Protein AF-F8TCT0-F1 (afdb_monomer)

InterPro domains:
  IPR001128 Cytochrome P450 [PF00067] (4-163)
  IPR036396 Cytochrome P450 superfamily [G3DSA:1.10.630.10] (1-167)
  IPR036396 Cytochrome P450 superfamily [SSF48264] (8-164)

Secondary structure (DSSP, 8-state):
-TTTTTSSSSS---HHHHHHHHHHHHHHTSHHHHHHHHHHHHHHHHHHHTTGGGGB-TTS-B-HHHHHHHHHHHHHHHHHT-----HHHHHHHHHHHHHHHHHHTT--HHHHTSHHHHHHHHHHHHHHHHHHHHHHHHHHHHHHH-S-TTS---HHHHHHHHHHTT-

Structure (mmCIF, N/CA/C/O backbone):
data_AF-F8TCT0-F1
#
_entry.id   AF-F8TCT0-F1
#
loop_
_atom_site.group_PDB
_atom_site.id
_atom_site.type_symbol
_atom_site.label_atom_id
_atom_site.label_alt_id
_atom_site.label_comp_id
_atom_site.label_asym_id
_atom_site.label_entity_id
_atom_site.label_seq_id
_atom_site.pdbx_PDB_ins_code
_atom_site.Cartn_x
_atom_site.Cartn_y
_atom_site.Cartn_z
_atom_site.occupancy
_atom_site.B_iso_or_equiv
_atom_site.auth_seq_id
_atom_site.auth_comp_id
_atom_site.auth_asym_id
_atom_site.auth_atom_id
_atom_site.pdbx_PDB_model_num
ATOM 1 N N . CYS A 1 1 ? 11.736 -0.859 -12.830 1.00 63.75 1 CYS A N 1
ATOM 2 C CA . CYS A 1 1 ? 10.331 -0.856 -12.351 1.00 63.75 1 CYS A CA 1
ATOM 3 C C . CYS A 1 1 ? 9.779 0.555 -12.319 1.00 63.75 1 CYS A C 1
ATOM 5 O O . CYS A 1 1 ? 10.503 1.458 -11.913 1.00 63.75 1 CYS A O 1
ATOM 7 N N . ILE A 1 2 ? 8.525 0.745 -12.734 1.00 80.00 2 ILE A N 1
ATOM 8 C CA . ILE A 1 2 ? 7.913 2.078 -12.791 1.00 80.00 2 ILE A CA 1
ATOM 9 C C . ILE A 1 2 ? 7.765 2.629 -11.368 1.00 80.00 2 ILE A C 1
ATOM 11 O O . ILE A 1 2 ? 7.130 2.008 -10.519 1.00 80.00 2 ILE A O 1
ATOM 15 N N . GLY A 1 3 ? 8.404 3.769 -11.104 1.00 82.06 3 GLY A N 1
ATOM 16 C CA . GLY A 1 3 ? 8.305 4.494 -9.834 1.00 82.06 3 GLY A CA 1
ATOM 17 C C . GLY A 1 3 ? 9.120 3.945 -8.654 1.00 82.06 3 GLY A C 1
ATOM 18 O O . GLY A 1 3 ? 9.104 4.578 -7.607 1.00 82.06 3 GLY A O 1
ATOM 19 N N . MET A 1 4 ? 9.840 2.823 -8.797 1.00 89.44 4 MET A N 1
ATOM 20 C CA . MET A 1 4 ? 10.645 2.234 -7.702 1.00 89.44 4 MET A CA 1
ATOM 21 C C . MET A 1 4 ? 12.163 2.422 -7.852 1.00 89.44 4 MET A C 1
ATOM 23 O O . MET A 1 4 ? 12.911 2.082 -6.940 1.00 89.44 4 MET A O 1
ATOM 27 N N . ASN A 1 5 ? 12.637 2.913 -9.002 1.00 89.56 5 ASN A N 1
ATOM 28 C CA . ASN A 1 5 ? 14.063 3.174 -9.189 1.00 89.56 5 ASN A CA 1
ATOM 29 C C . ASN A 1 5 ? 14.507 4.299 -8.250 1.00 89.56 5 ASN A C 1
ATOM 31 O O . ASN A 1 5 ? 13.961 5.397 -8.332 1.00 89.56 5 ASN A O 1
ATOM 35 N N . GLU A 1 6 ? 15.465 3.999 -7.372 1.00 90.75 6 GLU A N 1
ATOM 36 C CA . GLU A 1 6 ? 15.984 4.920 -6.349 1.00 90.75 6 GLU A CA 1
ATOM 37 C C . GLU A 1 6 ? 14.904 5.569 -5.457 1.00 90.75 6 GLU A C 1
ATOM 39 O O . GLU A 1 6 ? 15.119 6.628 -4.874 1.00 90.75 6 GLU A O 1
ATOM 44 N N . ASN A 1 7 ? 13.740 4.924 -5.323 1.00 90.31 7 ASN A N 1
ATOM 45 C CA . ASN A 1 7 ? 12.603 5.428 -4.556 1.00 90.31 7 ASN A CA 1
ATOM 46 C C . ASN A 1 7 ? 11.971 4.310 -3.709 1.00 90.31 7 ASN A C 1
ATOM 48 O O . ASN A 1 7 ? 12.025 3.130 -4.065 1.00 90.31 7 ASN A O 1
ATOM 52 N N . GLY A 1 8 ? 11.369 4.666 -2.573 1.00 91.56 8 GLY A N 1
ATOM 53 C CA . GLY A 1 8 ? 10.870 3.704 -1.589 1.00 91.56 8 GLY A CA 1
ATOM 54 C C . GLY A 1 8 ? 11.984 2.818 -1.013 1.00 91.56 8 GLY A C 1
ATOM 55 O O . GLY A 1 8 ? 13.141 3.232 -0.938 1.00 91.56 8 GLY A O 1
ATOM 56 N N . ILE A 1 9 ? 11.637 1.591 -0.596 1.00 95.00 9 ILE A N 1
ATOM 57 C CA . ILE A 1 9 ? 12.591 0.637 0.012 1.00 95.00 9 ILE A CA 1
ATOM 58 C C . ILE A 1 9 ? 12.653 -0.747 -0.648 1.00 95.00 9 ILE A C 1
ATOM 60 O O . ILE A 1 9 ? 13.633 -1.455 -0.440 1.00 95.00 9 ILE A O 1
ATOM 64 N N . ILE A 1 10 ? 11.634 -1.150 -1.421 1.00 94.00 10 ILE A N 1
ATOM 65 C CA . ILE A 1 10 ? 11.502 -2.536 -1.911 1.00 94.00 10 ILE A CA 1
ATOM 66 C C . ILE A 1 10 ? 12.534 -2.837 -3.012 1.00 94.00 10 ILE A C 1
ATOM 68 O O . ILE A 1 10 ? 13.242 -3.834 -2.930 1.00 94.00 10 ILE A O 1
ATOM 72 N N . PHE A 1 11 ? 12.647 -1.959 -4.017 1.00 92.62 11 PHE A N 1
ATOM 73 C CA . PHE A 1 11 ? 13.613 -2.066 -5.127 1.00 92.62 11 PHE A CA 1
ATOM 74 C C . PHE A 1 11 ? 14.524 -0.838 -5.233 1.00 92.62 11 PHE A C 1
ATOM 76 O O . PHE A 1 11 ? 15.035 -0.519 -6.305 1.00 92.62 11 PHE A O 1
ATOM 83 N N . ASN A 1 12 ? 14.735 -0.141 -4.117 1.00 93.62 12 ASN A N 1
ATOM 84 C CA . ASN A 1 12 ? 15.635 0.999 -4.081 1.00 93.62 12 ASN A CA 1
ATOM 85 C C . ASN A 1 12 ? 17.086 0.514 -3.979 1.00 93.62 12 ASN A C 1
ATOM 87 O O . ASN A 1 12 ? 17.534 0.070 -2.922 1.00 93.62 12 ASN A O 1
ATOM 91 N N . SER A 1 13 ? 17.812 0.600 -5.091 1.00 93.31 13 SER A N 1
ATOM 92 C CA . SER A 1 13 ? 19.217 0.205 -5.190 1.00 93.31 13 SER A CA 1
ATOM 93 C C . SER A 1 13 ? 20.204 1.297 -4.774 1.00 93.31 13 SER A C 1
ATOM 95 O O . SER A 1 13 ? 21.405 1.043 -4.805 1.00 93.31 13 SER A O 1
ATOM 97 N N . ASN A 1 14 ? 19.741 2.491 -4.386 1.00 96.25 14 ASN A N 1
ATOM 98 C CA . ASN A 1 14 ? 20.595 3.571 -3.899 1.00 96.25 14 ASN A CA 1
ATOM 99 C C . ASN A 1 14 ? 20.876 3.378 -2.396 1.00 96.25 14 ASN A C 1
ATOM 101 O O . ASN A 1 14 ? 19.978 3.595 -1.575 1.00 96.25 14 ASN A O 1
ATOM 105 N N . PRO A 1 15 ? 22.104 3.003 -1.985 1.00 95.31 15 PRO A N 1
ATOM 106 C CA . PRO A 1 15 ? 22.368 2.642 -0.593 1.00 95.31 15 PRO A CA 1
ATOM 107 C C . PRO A 1 15 ? 22.232 3.821 0.374 1.00 95.31 15 PRO A C 1
ATOM 109 O O . PRO A 1 15 ? 21.917 3.616 1.545 1.00 95.31 15 PRO A O 1
ATOM 112 N N . THR A 1 16 ? 22.487 5.044 -0.096 1.00 95.56 16 THR A N 1
ATOM 113 C CA . THR A 1 16 ? 22.409 6.258 0.721 1.00 95.56 16 THR A CA 1
ATOM 114 C C . THR A 1 16 ? 20.954 6.612 1.002 1.00 95.56 16 THR A C 1
ATOM 116 O O . THR A 1 16 ? 20.577 6.726 2.167 1.00 95.56 16 THR A O 1
ATOM 119 N N . LEU A 1 17 ? 20.117 6.690 -0.038 1.00 93.75 17 LEU A N 1
ATOM 120 C CA . LEU A 1 17 ? 18.687 6.981 0.118 1.00 93.75 17 LEU A CA 1
ATOM 121 C C . LEU A 1 17 ? 17.969 5.875 0.895 1.00 93.75 17 LEU A C 1
ATOM 123 O O . LEU A 1 17 ? 17.193 6.151 1.808 1.00 93.75 17 LEU A O 1
ATOM 127 N N . TRP A 1 18 ? 18.273 4.610 0.605 1.00 95.94 18 TRP A N 1
ATOM 128 C CA . TRP A 1 18 ? 17.656 3.485 1.303 1.00 95.94 18 TRP A CA 1
ATOM 129 C C . TRP A 1 18 ? 17.936 3.499 2.812 1.00 95.94 18 TRP A C 1
ATOM 131 O O . TRP A 1 18 ? 17.035 3.223 3.608 1.00 95.94 18 TRP A O 1
ATOM 141 N N . LYS A 1 19 ? 19.161 3.860 3.227 1.00 95.69 19 LYS A N 1
ATOM 142 C CA . LYS A 1 19 ? 19.527 3.983 4.651 1.00 95.69 19 LYS A CA 1
ATOM 143 C C . LYS A 1 19 ? 18.745 5.082 5.371 1.00 95.69 19 LYS A C 1
ATOM 145 O O . LYS A 1 19 ? 18.498 4.926 6.563 1.00 95.69 19 LYS A O 1
ATOM 150 N N . ILE A 1 20 ? 18.358 6.146 4.667 1.00 94.31 20 ILE A N 1
ATOM 151 C CA . ILE A 1 20 ? 17.562 7.256 5.214 1.00 94.31 20 ILE A CA 1
ATOM 152 C C . ILE A 1 20 ? 16.086 6.859 5.340 1.00 94.31 20 ILE A C 1
ATOM 154 O O . ILE A 1 20 ? 15.464 7.134 6.361 1.00 94.31 20 ILE A O 1
ATOM 158 N N . ILE A 1 21 ? 15.528 6.172 4.337 1.00 94.44 21 ILE A N 1
ATOM 159 C CA . ILE A 1 21 ? 14.086 5.874 4.276 1.00 94.44 21 ILE A CA 1
ATOM 160 C C . ILE A 1 21 ? 13.707 4.647 5.127 1.00 94.44 21 ILE A C 1
ATOM 162 O O . ILE A 1 21 ? 12.653 4.621 5.765 1.00 94.44 21 ILE A O 1
ATOM 166 N N . ARG A 1 22 ? 14.549 3.606 5.171 1.00 96.38 22 ARG A N 1
ATOM 167 C CA . ARG A 1 22 ? 14.247 2.345 5.881 1.00 96.38 22 ARG A CA 1
ATOM 168 C C . ARG A 1 22 ? 13.862 2.509 7.364 1.00 96.38 22 ARG A C 1
ATOM 170 O O . ARG A 1 22 ? 12.964 1.783 7.797 1.00 96.38 22 ARG A O 1
ATOM 177 N N . PRO A 1 23 ? 14.492 3.393 8.163 1.00 95.88 23 PRO A N 1
ATOM 178 C CA . PRO A 1 23 ? 14.118 3.601 9.560 1.00 95.88 23 PRO A CA 1
ATOM 179 C C . PRO A 1 23 ? 12.636 3.932 9.784 1.00 95.88 23 PRO A C 1
ATOM 181 O O . PRO A 1 23 ? 12.061 3.398 10.730 1.00 95.88 23 PRO A O 1
ATOM 184 N N . PHE A 1 24 ? 11.998 4.713 8.901 1.00 95.00 24 PHE A N 1
ATOM 185 C CA . PHE A 1 24 ? 10.564 5.031 9.004 1.00 95.00 24 PHE A CA 1
ATOM 186 C C . PHE A 1 24 ? 9.696 3.769 8.920 1.00 95.00 24 PHE A C 1
ATOM 188 O O . PHE A 1 24 ? 8.802 3.562 9.738 1.00 95.00 24 PHE A O 1
ATOM 195 N N . PHE A 1 25 ? 10.012 2.868 7.983 1.00 95.38 25 PHE A N 1
ATOM 196 C CA . PHE A 1 25 ? 9.320 1.581 7.857 1.00 95.38 25 PHE A CA 1
ATOM 197 C C . PHE A 1 25 ? 9.565 0.682 9.069 1.00 95.38 25 PHE A C 1
ATOM 199 O O . PHE A 1 25 ? 8.625 0.097 9.599 1.00 95.38 25 PHE A O 1
ATOM 206 N N . ASN A 1 26 ? 10.814 0.582 9.539 1.00 94.50 26 ASN A N 1
ATOM 207 C CA . ASN A 1 26 ? 11.135 -0.228 10.716 1.00 94.50 26 ASN A CA 1
ATOM 208 C C . ASN A 1 26 ? 10.357 0.247 11.949 1.00 94.50 26 ASN A C 1
ATOM 210 O O . ASN A 1 26 ? 9.854 -0.581 12.705 1.00 94.50 26 ASN A O 1
ATOM 214 N N . LYS A 1 27 ? 10.249 1.565 12.150 1.00 92.88 27 LYS A N 1
ATOM 215 C CA . LYS A 1 27 ? 9.520 2.147 13.278 1.00 92.88 27 LYS A CA 1
ATOM 216 C C . LYS A 1 27 ? 8.021 1.859 13.190 1.00 92.88 27 LYS A C 1
ATOM 218 O O . LYS A 1 27 ? 7.453 1.379 14.162 1.00 92.88 27 LYS A O 1
ATOM 223 N N . ALA A 1 28 ? 7.408 2.074 12.026 1.00 92.50 28 ALA A N 1
ATOM 224 C CA . ALA A 1 28 ? 5.981 1.822 11.823 1.00 92.50 28 ALA A CA 1
ATOM 225 C C . ALA A 1 28 ? 5.593 0.339 11.968 1.00 92.50 28 ALA A C 1
ATOM 227 O O . ALA A 1 28 ? 4.491 0.026 12.409 1.00 92.50 28 ALA A O 1
ATOM 228 N N . LEU A 1 29 ? 6.501 -0.577 11.619 1.00 92.12 29 LEU A N 1
ATOM 229 C CA . LEU A 1 29 ? 6.274 -2.027 11.654 1.00 92.12 29 LEU A CA 1
ATOM 230 C C . LEU A 1 29 ? 6.745 -2.697 12.957 1.00 92.12 29 LEU A C 1
ATOM 232 O O . LEU A 1 29 ? 6.839 -3.923 13.026 1.00 92.12 29 LEU A O 1
ATOM 236 N N . SER A 1 30 ? 7.070 -1.921 13.990 1.00 89.50 30 SER A N 1
ATOM 237 C CA . SER A 1 30 ? 7.521 -2.440 15.283 1.00 89.50 30 SER A CA 1
ATOM 238 C C . SER 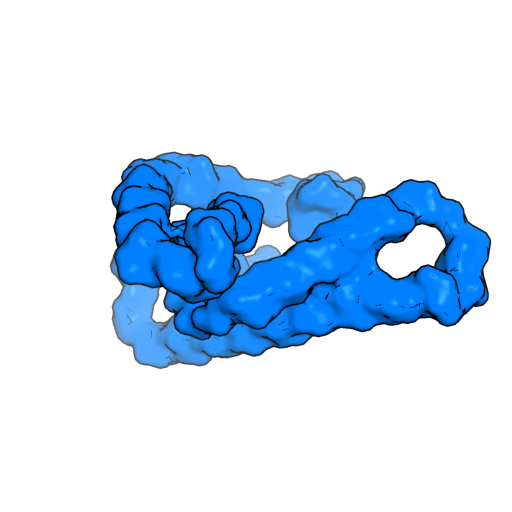A 1 30 ? 6.927 -1.653 16.453 1.00 89.50 30 SER A C 1
ATOM 240 O O . SER A 1 30 ? 6.156 -0.710 16.277 1.00 89.50 30 SER A O 1
ATOM 242 N N . GLY A 1 31 ? 7.238 -2.082 17.680 1.00 86.38 31 GLY A N 1
ATOM 243 C CA . GLY A 1 31 ? 6.832 -1.368 18.889 1.00 86.38 31 GLY A CA 1
ATOM 244 C C . GLY A 1 31 ? 5.304 -1.222 19.032 1.00 86.38 31 GLY A C 1
ATOM 245 O O . GLY A 1 31 ? 4.579 -2.193 18.798 1.00 86.38 31 GLY A O 1
ATOM 246 N N . PRO A 1 32 ? 4.794 -0.036 19.422 1.00 81.19 32 PRO A N 1
ATOM 247 C CA . PRO A 1 32 ? 3.362 0.197 19.636 1.00 81.19 32 PRO A CA 1
ATOM 248 C C . PRO A 1 32 ? 2.483 -0.063 18.405 1.00 81.19 32 PRO A C 1
ATOM 250 O O . PRO A 1 32 ? 1.371 -0.565 18.557 1.00 81.19 32 PRO A O 1
ATOM 253 N N . GLY A 1 33 ? 2.979 0.211 17.191 1.00 75.38 33 GLY A N 1
ATOM 254 C CA . GLY A 1 33 ? 2.234 -0.046 15.951 1.00 75.38 33 GLY A CA 1
ATOM 255 C C . GLY A 1 33 ? 1.942 -1.536 15.746 1.00 75.38 33 GLY A C 1
ATOM 256 O O . GLY A 1 33 ? 0.836 -1.920 15.361 1.00 75.38 33 GLY A O 1
ATOM 257 N N . LEU A 1 34 ? 2.896 -2.400 16.113 1.00 79.50 34 LEU A N 1
ATOM 258 C CA . LEU A 1 34 ? 2.700 -3.851 16.089 1.00 79.50 34 LEU A CA 1
ATOM 259 C C . LEU A 1 34 ? 1.656 -4.308 17.121 1.00 79.50 34 LEU A C 1
ATOM 261 O O . LEU A 1 34 ? 0.853 -5.189 16.825 1.00 79.50 34 LEU A O 1
ATOM 265 N N . LEU A 1 35 ? 1.623 -3.694 18.309 1.00 81.81 35 LEU A N 1
ATOM 266 C CA . LEU A 1 35 ? 0.619 -4.015 19.332 1.00 81.81 35 LEU A CA 1
ATOM 267 C C . LEU A 1 35 ? -0.802 -3.665 18.863 1.00 81.81 35 LEU A C 1
ATOM 269 O O . LEU A 1 35 ? -1.719 -4.463 19.050 1.00 81.81 35 LEU A O 1
ATOM 273 N N . GLN A 1 36 ? -0.968 -2.523 18.189 1.00 84.19 36 GLN A N 1
ATOM 274 C CA . GLN A 1 36 ? -2.252 -2.094 17.617 1.00 84.19 36 GLN A CA 1
ATOM 275 C C . GLN A 1 36 ? -2.673 -2.933 16.399 1.00 84.19 36 GLN A C 1
ATOM 277 O O . GLN A 1 36 ? -3.863 -3.036 16.099 1.00 84.19 36 GLN A O 1
ATOM 282 N N . THR A 1 37 ? -1.723 -3.574 15.706 1.00 86.75 37 THR A N 1
ATOM 283 C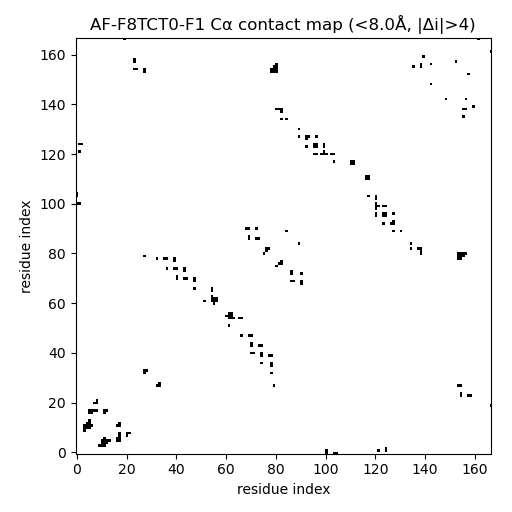 CA . THR A 1 37 ? -1.994 -4.347 14.481 1.00 86.75 37 THR A CA 1
ATOM 284 C C . THR A 1 37 ? -3.028 -5.447 14.719 1.00 86.75 37 THR A C 1
ATOM 286 O O . THR A 1 37 ? -3.956 -5.584 13.929 1.00 86.75 37 THR A O 1
ATOM 289 N N . THR A 1 38 ? -2.930 -6.193 15.824 1.00 87.81 38 THR A N 1
ATOM 290 C CA . THR A 1 38 ? -3.884 -7.273 16.134 1.00 87.81 38 THR A CA 1
ATOM 291 C C . THR A 1 38 ? -5.313 -6.750 16.262 1.00 87.81 38 THR A C 1
ATOM 293 O O . THR A 1 38 ? -6.238 -7.343 15.707 1.00 87.81 38 THR A O 1
ATOM 296 N N . GLU 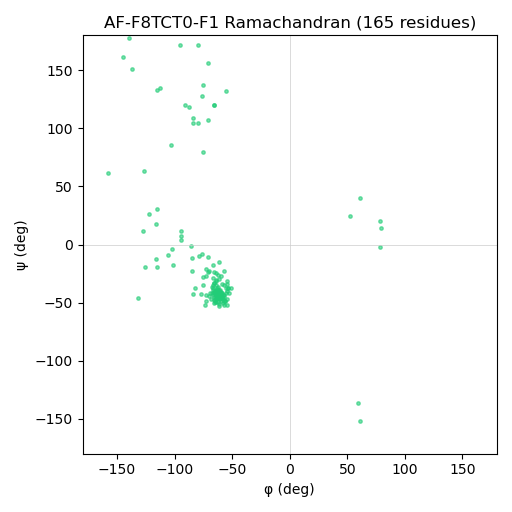A 1 39 ? -5.503 -5.633 16.966 1.00 91.69 39 GLU A N 1
ATOM 297 C CA . GLU A 1 39 ? -6.822 -5.030 17.156 1.00 91.69 39 GLU A CA 1
ATOM 298 C C . GLU A 1 39 ? -7.402 -4.540 15.825 1.00 91.69 39 GLU A C 1
ATOM 300 O O . GLU A 1 39 ? -8.520 -4.923 15.469 1.00 91.69 39 GLU A O 1
ATOM 305 N N . HIS A 1 40 ? -6.623 -3.790 15.039 1.00 92.94 40 HIS A N 1
ATOM 306 C CA . HIS A 1 40 ? -7.049 -3.327 13.717 1.00 92.94 40 HIS A CA 1
ATOM 307 C C . HIS A 1 40 ? -7.366 -4.489 12.766 1.00 92.94 40 HIS A C 1
ATOM 309 O O . HIS A 1 40 ? -8.401 -4.456 12.100 1.00 92.94 40 HIS A O 1
ATOM 315 N N . CYS A 1 41 ? -6.552 -5.550 12.749 1.00 95.38 41 CYS A N 1
ATOM 316 C CA . CYS A 1 41 ? -6.824 -6.753 11.960 1.00 95.38 41 CYS A CA 1
ATOM 317 C C . CYS A 1 41 ? -8.151 -7.408 12.354 1.00 95.38 41 CYS A C 1
ATOM 319 O O . CYS A 1 41 ? -8.937 -7.783 11.481 1.00 95.38 41 CYS A O 1
ATOM 321 N N . VAL A 1 42 ? -8.419 -7.559 13.656 1.00 96.19 42 VAL A N 1
ATOM 322 C CA . VAL A 1 42 ? -9.668 -8.160 14.150 1.00 96.19 42 VAL A CA 1
ATOM 323 C C . VAL A 1 42 ? -10.868 -7.296 13.772 1.00 96.19 42 VAL A C 1
ATOM 325 O O . VAL A 1 42 ? -11.873 -7.831 13.301 1.00 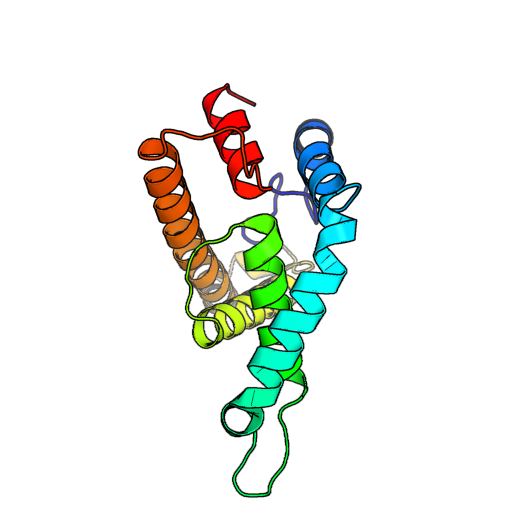96.19 42 VAL A O 1
ATOM 328 N N . MET A 1 43 ? -10.773 -5.978 13.950 1.00 96.69 43 MET A N 1
ATOM 329 C CA . MET A 1 43 ? -11.851 -5.045 13.616 1.00 96.69 43 MET A CA 1
ATOM 330 C C . MET A 1 43 ? -12.143 -5.029 12.114 1.00 96.69 43 MET A C 1
ATOM 332 O O . MET A 1 43 ? -13.299 -5.195 11.724 1.00 96.69 43 MET A O 1
ATOM 336 N N . SER A 1 44 ? -11.105 -4.938 11.282 1.00 97.56 44 SER A N 1
ATOM 337 C CA . SER A 1 44 ? -11.218 -4.992 9.822 1.00 97.56 44 SER A CA 1
ATOM 338 C C . SER A 1 44 ? -11.818 -6.321 9.350 1.00 97.56 44 SER A C 1
ATOM 340 O O . SER A 1 44 ? -12.779 -6.358 8.581 1.00 97.56 44 SER A O 1
ATOM 342 N N . THR A 1 45 ? -11.339 -7.442 9.899 1.00 98.06 45 THR A N 1
ATOM 343 C CA . THR A 1 45 ? -11.869 -8.774 9.569 1.00 98.06 45 THR A CA 1
ATOM 344 C C . THR A 1 45 ? -13.348 -8.885 9.927 1.00 98.06 45 THR A C 1
ATOM 346 O O . THR A 1 45 ? -14.147 -9.319 9.099 1.00 98.06 45 THR A O 1
ATOM 349 N N . LYS A 1 46 ? -13.749 -8.456 11.130 1.00 98.25 46 LYS A N 1
ATOM 350 C CA . LYS A 1 46 ? -15.164 -8.438 11.536 1.00 98.25 46 LYS A CA 1
ATOM 351 C C . LYS A 1 46 ? -16.005 -7.558 10.612 1.00 98.25 46 LYS A C 1
ATOM 353 O O . LYS A 1 46 ? -17.093 -7.976 10.225 1.00 98.25 46 LYS A O 1
ATOM 358 N N . HIS A 1 47 ? -15.500 -6.381 10.242 1.00 97.56 47 HIS A N 1
ATOM 359 C CA . HIS A 1 47 ? -16.182 -5.458 9.339 1.00 97.56 47 HIS A CA 1
ATOM 360 C C . HIS A 1 47 ? -16.502 -6.117 7.991 1.00 97.56 47 HIS A C 1
ATOM 362 O O . HIS A 1 47 ? -17.661 -6.137 7.574 1.00 97.56 47 HIS A O 1
ATOM 368 N N . PHE A 1 48 ? -15.502 -6.714 7.337 1.00 97.81 48 PHE A N 1
ATOM 369 C CA . PHE A 1 48 ? -15.694 -7.331 6.024 1.00 97.81 48 PHE A CA 1
ATOM 370 C C . PHE A 1 48 ? -16.423 -8.679 6.075 1.00 97.81 48 PHE A C 1
ATOM 372 O O . PHE A 1 48 ? -17.150 -9.001 5.138 1.00 97.81 48 PHE A O 1
ATOM 379 N N . LEU A 1 49 ? -16.321 -9.441 7.170 1.00 97.81 49 LEU A N 1
ATOM 380 C CA . LEU A 1 49 ? -17.182 -10.612 7.384 1.00 97.81 49 LEU A CA 1
ATOM 381 C C . LEU A 1 49 ? -18.655 -10.214 7.566 1.00 97.81 49 LEU A C 1
ATOM 383 O O . LEU A 1 49 ? -19.539 -10.938 7.115 1.00 97.81 49 LEU A O 1
ATOM 387 N N . GLY A 1 50 ? -18.935 -9.052 8.164 1.00 97.75 50 GLY A N 1
ATOM 388 C CA . GLY A 1 50 ? -20.289 -8.491 8.238 1.00 97.75 50 GLY A CA 1
ATOM 389 C C . GLY A 1 50 ? -20.864 -8.070 6.878 1.00 97.75 50 GLY A C 1
ATOM 390 O O . GLY A 1 50 ? -22.077 -7.936 6.748 1.00 97.75 50 GLY A O 1
ATOM 391 N N . LYS A 1 51 ? -20.008 -7.905 5.864 1.00 96.25 51 LYS A N 1
ATOM 392 C CA . LYS A 1 51 ? -20.348 -7.527 4.482 1.00 96.25 51 LYS A CA 1
ATOM 393 C C . LYS A 1 51 ? -20.030 -8.641 3.479 1.00 96.25 51 LYS A C 1
ATOM 395 O O . LYS A 1 51 ? -19.691 -8.384 2.326 1.00 96.25 51 LYS A O 1
ATOM 400 N N . LEU A 1 52 ? -20.105 -9.902 3.909 1.00 96.50 52 LEU A N 1
ATOM 401 C CA . LEU A 1 52 ? -19.670 -11.041 3.093 1.00 96.50 52 LEU A CA 1
ATOM 402 C C . LEU A 1 52 ? -20.440 -11.156 1.763 1.00 96.50 52 LEU A C 1
ATOM 404 O O . LEU A 1 52 ? -19.885 -11.637 0.774 1.00 96.50 52 LEU A O 1
ATOM 408 N N . SER A 1 53 ? -21.684 -10.669 1.713 1.00 96.62 53 SER A N 1
ATOM 409 C CA . SER A 1 53 ? -22.486 -10.564 0.487 1.00 96.62 53 SER A CA 1
ATOM 410 C C . SER A 1 53 ? -21.780 -9.795 -0.631 1.00 96.62 53 SER A C 1
ATOM 412 O O . SER A 1 53 ? -21.899 -10.174 -1.789 1.00 96.62 53 SER A O 1
ATOM 414 N N . ASP A 1 54 ? -20.979 -8.779 -0.303 1.00 96.12 54 ASP A N 1
ATOM 415 C CA . ASP A 1 54 ? -20.329 -7.888 -1.280 1.00 96.12 54 ASP A CA 1
ATOM 416 C C . ASP A 1 54 ? -19.195 -8.586 -2.059 1.00 96.12 54 ASP A C 1
ATOM 418 O O . ASP A 1 54 ? -18.640 -8.060 -3.034 1.00 96.12 54 ASP A O 1
ATOM 422 N N . VAL A 1 55 ? -18.809 -9.778 -1.601 1.00 96.69 55 VAL A N 1
ATOM 423 C CA . VAL A 1 55 ? -17.758 -10.615 -2.187 1.00 96.69 55 VAL A CA 1
ATOM 424 C C . VAL A 1 55 ? -18.233 -12.040 -2.478 1.00 96.69 55 VAL A C 1
ATOM 426 O O . VAL A 1 55 ? -17.398 -12.892 -2.777 1.00 96.69 55 VAL A O 1
ATOM 429 N N . THR A 1 56 ? -19.536 -12.313 -2.404 1.00 97.88 56 THR A N 1
ATOM 430 C CA . THR A 1 56 ? -20.120 -13.642 -2.640 1.00 97.88 56 THR A CA 1
ATOM 431 C C . THR A 1 56 ? -20.956 -13.624 -3.916 1.00 97.88 56 THR A C 1
ATOM 433 O O . THR A 1 56 ? -21.711 -12.683 -4.135 1.00 97.88 56 THR A O 1
ATOM 436 N N . ASP A 1 57 ? -20.801 -14.632 -4.775 1.00 96.69 57 ASP A N 1
ATOM 437 C CA . ASP A 1 57 ? -21.615 -14.758 -5.990 1.00 96.69 57 ASP A CA 1
ATOM 438 C C . ASP A 1 57 ? -23.012 -15.351 -5.715 1.00 96.69 57 ASP A C 1
ATOM 440 O O . ASP A 1 57 ? -23.298 -15.842 -4.621 1.00 96.69 57 ASP A O 1
ATOM 444 N N . ASP A 1 58 ? -23.882 -15.349 -6.731 1.00 95.75 58 ASP A N 1
ATOM 445 C CA . ASP A 1 58 ? -25.258 -15.868 -6.636 1.00 95.75 58 ASP A CA 1
ATOM 446 C C . ASP A 1 58 ? -25.330 -17.371 -6.294 1.00 95.75 58 ASP A C 1
ATOM 448 O O . ASP A 1 58 ? -26.385 -17.880 -5.914 1.00 95.75 58 ASP A O 1
ATOM 452 N N . LEU A 1 59 ? -24.215 -18.101 -6.420 1.00 96.31 59 LEU A N 1
ATOM 453 C CA . LEU A 1 59 ? -24.094 -19.519 -6.069 1.00 96.31 59 LEU A CA 1
ATOM 454 C C . LEU A 1 59 ? -23.562 -19.722 -4.640 1.00 96.31 59 LEU A C 1
ATOM 456 O O . LEU A 1 59 ? -23.315 -20.861 -4.237 1.00 96.31 59 LEU A O 1
ATOM 460 N N . GLY A 1 60 ? -23.356 -18.642 -3.881 1.00 95.88 60 GLY A N 1
ATOM 461 C CA . GLY A 1 60 ? -22.829 -18.678 -2.520 1.00 95.88 60 GLY A CA 1
ATOM 462 C C . GLY A 1 60 ? -21.309 -18.854 -2.438 1.00 95.88 60 GLY A C 1
ATOM 463 O O . GLY A 1 60 ? -20.793 -19.174 -1.365 1.00 95.88 60 GLY A O 1
ATOM 464 N N . LYS A 1 61 ? -20.561 -18.677 -3.535 1.00 97.88 61 LYS A N 1
ATOM 465 C CA . LYS A 1 61 ? -19.096 -18.801 -3.529 1.00 97.88 61 LYS A CA 1
ATOM 466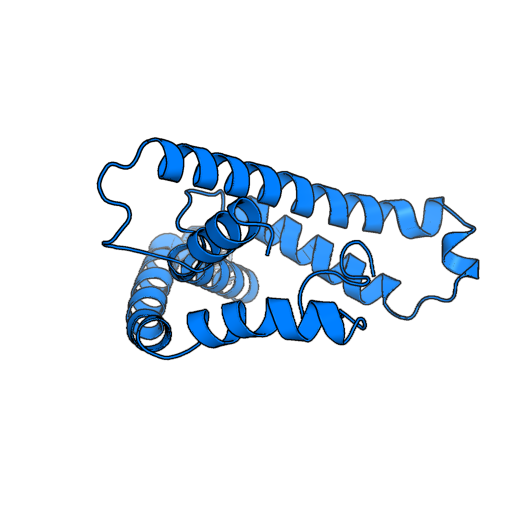 C C . LYS A 1 61 ? -18.455 -17.473 -3.156 1.00 97.88 61 LYS A C 1
ATOM 468 O O . LYS A 1 61 ? -18.563 -16.478 -3.870 1.00 97.88 61 LYS A O 1
ATOM 473 N N . VAL A 1 62 ? -17.725 -17.484 -2.047 1.00 98.12 62 VAL A N 1
ATOM 474 C CA . VAL A 1 62 ? -16.979 -16.321 -1.561 1.00 98.12 62 VAL A CA 1
ATOM 475 C C . VAL A 1 62 ? -15.705 -16.130 -2.383 1.00 98.12 62 VAL A C 1
ATOM 477 O O . VAL A 1 62 ? -14.862 -17.026 -2.476 1.00 98.12 62 VAL A O 1
ATOM 480 N N . ASN A 1 63 ? -15.493 -14.925 -2.904 1.00 97.81 63 ASN A N 1
ATOM 481 C CA . ASN A 1 63 ? -14.207 -14.496 -3.440 1.00 97.81 63 ASN A CA 1
ATOM 482 C C . ASN A 1 63 ? -13.235 -14.178 -2.290 1.00 97.81 63 ASN A C 1
ATOM 484 O O . ASN A 1 63 ? -13.004 -13.019 -1.934 1.00 97.81 63 ASN A O 1
ATOM 488 N N . VAL A 1 64 ? -12.651 -15.233 -1.714 1.00 98.06 64 VAL A N 1
ATOM 489 C CA . VAL A 1 64 ? -11.730 -15.154 -0.564 1.00 98.06 64 VAL A CA 1
ATOM 490 C C . VAL A 1 64 ? -10.533 -14.245 -0.852 1.00 98.06 64 VAL A C 1
ATOM 492 O O . VAL A 1 64 ? -10.072 -13.521 0.026 1.00 98.06 64 VAL A O 1
ATOM 495 N N . LEU A 1 65 ? -10.042 -14.226 -2.093 1.00 97.94 65 LEU A N 1
ATOM 496 C CA . LEU A 1 65 ? -8.901 -13.395 -2.466 1.00 97.94 65 LEU A CA 1
ATOM 497 C C . LEU A 1 65 ? -9.249 -11.901 -2.445 1.00 97.94 65 LEU A C 1
ATOM 499 O O . LEU A 1 65 ? -8.455 -11.098 -1.953 1.00 97.94 65 LEU A O 1
ATOM 503 N N . LYS A 1 66 ? -10.430 -11.517 -2.950 1.00 97.50 66 LYS A N 1
ATOM 504 C CA . LYS A 1 66 ? -10.925 -10.137 -2.845 1.00 97.50 66 LYS A CA 1
ATOM 505 C C . LYS A 1 66 ? -11.133 -9.756 -1.378 1.00 97.50 66 LYS A C 1
ATOM 507 O O . LYS A 1 66 ? -10.643 -8.708 -0.971 1.00 97.50 66 LYS A O 1
ATOM 512 N N . LEU A 1 67 ? -11.770 -10.627 -0.593 1.00 98.25 67 LEU A N 1
ATOM 513 C CA . LEU A 1 67 ? -11.995 -10.422 0.841 1.00 98.25 67 LEU A CA 1
ATOM 514 C C . LEU A 1 67 ? -10.686 -10.136 1.595 1.00 98.25 67 LEU A C 1
ATOM 516 O O . LEU A 1 67 ? -10.569 -9.117 2.270 1.00 98.25 67 LEU A O 1
ATOM 520 N N . MET A 1 68 ? -9.674 -10.989 1.420 1.00 98.31 68 MET A N 1
ATOM 521 C CA . MET A 1 68 ? -8.368 -10.825 2.068 1.00 98.31 68 MET A CA 1
ATOM 522 C C . MET A 1 68 ? -7.668 -9.527 1.652 1.00 98.31 68 MET A C 1
ATOM 524 O O . MET A 1 68 ? -7.051 -8.870 2.484 1.00 98.31 68 MET A O 1
ATOM 528 N N . ARG A 1 69 ? -7.764 -9.130 0.376 1.00 98.44 69 ARG A N 1
ATOM 529 C CA . ARG A 1 69 ? -7.163 -7.878 -0.115 1.00 98.44 69 ARG A CA 1
ATOM 530 C C . ARG A 1 69 ? -7.834 -6.641 0.479 1.00 98.44 69 ARG A C 1
ATOM 532 O O . ARG A 1 69 ? -7.124 -5.701 0.815 1.00 98.44 69 ARG A O 1
ATOM 539 N N . LEU A 1 70 ? -9.159 -6.659 0.627 1.00 98.38 70 LEU A N 1
ATOM 540 C CA . LEU A 1 70 ? -9.909 -5.578 1.270 1.00 98.38 70 LEU A CA 1
ATOM 541 C C . LEU A 1 70 ? -9.516 -5.433 2.748 1.00 98.38 70 LEU A C 1
ATOM 543 O O . LEU A 1 70 ? -9.135 -4.344 3.162 1.00 98.38 70 LEU A O 1
ATOM 547 N N . ILE A 1 71 ? -9.497 -6.541 3.501 1.00 98.25 71 ILE A N 1
ATOM 548 C CA . ILE A 1 71 ? -9.080 -6.556 4.917 1.00 98.25 71 ILE A CA 1
ATOM 549 C C . ILE A 1 71 ? -7.642 -6.039 5.074 1.00 98.25 71 ILE A C 1
ATOM 551 O O . ILE A 1 71 ? -7.362 -5.213 5.942 1.00 98.25 71 ILE A O 1
ATOM 555 N N . MET A 1 72 ? -6.717 -6.502 4.227 1.00 97.94 72 MET A N 1
ATOM 556 C CA . MET A 1 72 ? -5.317 -6.065 4.270 1.00 97.94 72 MET A CA 1
ATOM 557 C C . MET A 1 72 ? -5.156 -4.576 3.954 1.00 97.94 72 MET A C 1
ATOM 559 O O . MET A 1 72 ? -4.356 -3.903 4.608 1.00 97.94 72 MET A O 1
ATOM 563 N N . LEU A 1 73 ? -5.898 -4.058 2.968 1.00 98.38 73 LEU A N 1
ATOM 564 C CA . LEU A 1 73 ? -5.863 -2.640 2.617 1.00 98.38 73 LEU A CA 1
ATOM 565 C C . LEU A 1 73 ? -6.411 -1.776 3.755 1.00 98.38 73 LEU A C 1
ATOM 567 O O . LEU A 1 73 ? -5.738 -0.835 4.164 1.00 98.38 73 LEU A O 1
ATOM 571 N N . ASP A 1 74 ? -7.586 -2.114 4.282 1.00 98.06 74 ASP A N 1
ATOM 572 C CA . ASP A 1 74 ? -8.225 -1.367 5.368 1.00 98.06 74 ASP A CA 1
ATOM 573 C C . ASP A 1 74 ? -7.366 -1.384 6.642 1.00 98.06 74 ASP A C 1
ATOM 575 O O . ASP A 1 74 ? -7.072 -0.337 7.217 1.00 98.06 74 ASP A O 1
ATOM 579 N N . THR A 1 75 ? -6.842 -2.552 7.025 1.00 96.88 75 THR A N 1
ATOM 580 C CA . THR A 1 75 ? -5.886 -2.666 8.140 1.00 96.88 75 THR A CA 1
ATOM 581 C C . THR A 1 75 ? -4.665 -1.767 7.924 1.00 96.88 75 THR A C 1
ATOM 583 O O . THR A 1 75 ? -4.283 -1.017 8.822 1.00 96.88 75 THR A O 1
ATOM 586 N N . SER A 1 76 ? -4.054 -1.811 6.734 1.00 96.56 76 SER A N 1
ATOM 587 C CA . SER A 1 76 ? -2.868 -1.000 6.429 1.00 96.56 76 SER A CA 1
ATOM 588 C C . SER A 1 76 ? -3.184 0.494 6.453 1.00 96.56 76 SER A C 1
ATOM 590 O O . SER A 1 76 ? -2.400 1.276 6.985 1.00 96.56 76 SER A O 1
ATOM 592 N N . ASN A 1 77 ? -4.335 0.902 5.917 1.00 97.50 77 ASN A N 1
ATOM 593 C CA . ASN A 1 77 ? -4.766 2.292 5.944 1.00 97.50 77 ASN A CA 1
ATOM 594 C C . ASN A 1 77 ? -4.933 2.779 7.388 1.00 97.50 77 ASN A C 1
ATOM 596 O O . ASN A 1 77 ? -4.315 3.771 7.764 1.00 97.50 77 ASN A O 1
ATOM 600 N N . ASN A 1 78 ? -5.673 2.042 8.218 1.00 94.50 78 ASN A N 1
ATOM 601 C CA . ASN A 1 78 ? -5.924 2.403 9.617 1.00 94.50 78 ASN A CA 1
ATOM 602 C C . ASN A 1 78 ? -4.647 2.465 10.477 1.00 94.50 78 ASN A C 1
ATOM 604 O O . ASN A 1 78 ? -4.590 3.215 11.454 1.00 94.50 78 ASN A O 1
ATOM 608 N N . LEU A 1 79 ? -3.604 1.721 10.108 1.00 93.38 79 LEU A N 1
ATOM 609 C CA . LEU A 1 79 ? -2.309 1.778 10.787 1.00 93.38 79 LEU A CA 1
ATOM 610 C C . LEU A 1 79 ? -1.411 2.912 10.280 1.00 93.38 79 LEU A C 1
ATOM 612 O O . LEU A 1 79 ? -0.758 3.572 11.086 1.00 93.38 79 LEU A O 1
ATOM 616 N N . PHE A 1 80 ? -1.346 3.130 8.965 1.00 95.50 80 PHE A N 1
ATOM 617 C CA . PHE A 1 80 ? -0.234 3.876 8.363 1.00 95.50 80 PHE A CA 1
ATOM 618 C C . PHE A 1 80 ? -0.613 5.203 7.701 1.00 95.50 80 PHE A C 1
ATOM 620 O O . PHE A 1 80 ? 0.282 6.021 7.498 1.00 95.50 80 PHE A O 1
ATOM 627 N N . LEU A 1 81 ? -1.883 5.423 7.352 1.00 96.38 81 LEU A N 1
ATOM 628 C CA . LEU A 1 81 ? -2.320 6.606 6.593 1.00 96.38 81 LEU A CA 1
ATOM 629 C C . LEU A 1 81 ? -3.549 7.287 7.208 1.00 96.38 81 LEU A C 1
ATOM 631 O O . LEU A 1 81 ? -3.544 8.504 7.395 1.00 96.38 81 LEU A O 1
ATOM 635 N N . ARG A 1 82 ? -4.557 6.495 7.583 1.00 94.94 82 ARG A N 1
ATOM 636 C CA . ARG A 1 82 ? -5.783 6.898 8.288 1.00 94.94 82 ARG A CA 1
ATOM 637 C C . ARG A 1 82 ? -6.632 7.905 7.512 1.00 94.94 82 ARG A C 1
ATOM 639 O O . ARG A 1 82 ? -7.185 8.819 8.107 1.00 94.94 82 ARG A O 1
ATOM 646 N N . ILE A 1 83 ? -6.743 7.717 6.196 1.00 96.88 83 ILE A N 1
ATOM 647 C CA . ILE A 1 83 ? -7.570 8.557 5.319 1.00 96.88 83 ILE A CA 1
ATOM 648 C C . ILE A 1 83 ? -8.708 7.726 4.725 1.00 96.88 83 ILE A C 1
ATOM 650 O O . ILE A 1 83 ? -8.445 6.620 4.244 1.00 96.88 83 ILE A O 1
ATOM 654 N N . PRO A 1 84 ? -9.962 8.212 4.735 1.00 97.00 84 PRO A N 1
ATOM 655 C CA . PRO A 1 84 ? -11.063 7.532 4.060 1.00 97.00 84 PRO A CA 1
ATOM 656 C C . PRO A 1 84 ? -10.751 7.285 2.578 1.00 97.00 84 PRO A C 1
ATOM 658 O O . PRO A 1 84 ? -10.324 8.192 1.867 1.00 97.00 84 PRO A O 1
ATOM 661 N N . LEU A 1 85 ? -10.978 6.061 2.100 1.00 97.56 85 LEU A N 1
ATOM 662 C CA . LEU A 1 85 ? -10.708 5.667 0.716 1.00 97.56 85 LEU A CA 1
ATOM 663 C C . LEU A 1 85 ? -11.747 4.659 0.216 1.00 97.56 85 LEU A C 1
ATOM 665 O O . LEU A 1 85 ? -12.421 4.021 1.016 1.00 97.56 85 LEU A O 1
ATOM 669 N N . ASP A 1 86 ? -11.866 4.508 -1.104 1.00 97.75 86 ASP A N 1
ATOM 670 C CA . ASP A 1 86 ? -12.661 3.437 -1.719 1.00 97.75 86 ASP A CA 1
ATOM 671 C C . ASP A 1 86 ? -11.813 2.160 -1.800 1.00 97.75 86 ASP A C 1
ATOM 673 O O . ASP A 1 86 ? -10.913 2.038 -2.641 1.00 97.75 86 ASP A O 1
ATOM 677 N N . GLU A 1 87 ? -12.077 1.190 -0.922 1.00 97.62 87 GLU A N 1
ATOM 678 C CA . GLU A 1 87 ? -11.268 -0.025 -0.843 1.00 97.62 87 GLU A CA 1
ATOM 679 C C . GLU A 1 87 ? -11.383 -0.874 -2.113 1.00 97.62 87 GLU A C 1
ATOM 681 O O . GLU A 1 87 ? -10.408 -1.512 -2.518 1.00 97.62 87 GLU A O 1
ATOM 686 N N . ASN A 1 88 ? -12.548 -0.889 -2.771 1.00 96.88 88 ASN A N 1
ATOM 687 C CA . ASN A 1 88 ? -12.746 -1.686 -3.981 1.00 96.88 88 ASN A CA 1
ATOM 688 C C . ASN A 1 88 ? -11.917 -1.123 -5.134 1.00 96.88 88 ASN A C 1
ATOM 690 O O . ASN A 1 88 ? -11.223 -1.878 -5.826 1.00 96.88 88 ASN A O 1
ATOM 694 N N . ASP A 1 89 ? -11.967 0.190 -5.325 1.00 98.12 89 ASP A N 1
ATOM 695 C CA . ASP A 1 89 ? -11.223 0.866 -6.378 1.00 98.12 89 ASP A CA 1
ATOM 696 C C . ASP A 1 89 ? -9.702 0.761 -6.164 1.00 98.12 89 ASP A C 1
ATOM 698 O O . ASP A 1 89 ? -8.964 0.336 -7.066 1.00 98.12 89 ASP A O 1
ATOM 702 N N . ILE A 1 90 ? -9.227 1.047 -4.948 1.00 98.50 90 ILE A N 1
ATOM 703 C CA . ILE A 1 90 ? -7.799 0.983 -4.616 1.00 98.50 90 ILE A CA 1
ATOM 704 C C . ILE A 1 90 ? -7.268 -0.452 -4.719 1.00 98.50 90 ILE A C 1
ATOM 706 O O . ILE A 1 90 ? -6.191 -0.658 -5.285 1.00 98.50 90 ILE A O 1
ATOM 710 N N . VAL A 1 91 ? -8.016 -1.473 -4.275 1.00 98.31 91 VAL A N 1
ATOM 711 C CA . VAL A 1 91 ? -7.599 -2.881 -4.428 1.00 98.31 91 VAL A CA 1
ATOM 712 C C . VAL A 1 91 ? -7.406 -3.255 -5.901 1.00 98.31 91 VAL A C 1
ATOM 714 O O . VAL A 1 91 ? -6.435 -3.945 -6.228 1.00 98.31 91 VAL A O 1
ATOM 717 N N . VAL A 1 92 ? -8.280 -2.809 -6.809 1.00 98.00 92 VAL A N 1
ATOM 718 C CA . VAL A 1 92 ? -8.110 -3.071 -8.251 1.00 98.00 92 VAL A CA 1
ATOM 719 C C . VAL A 1 92 ? -6.866 -2.367 -8.795 1.00 98.00 92 VAL A C 1
ATOM 721 O O . VAL A 1 92 ? -6.111 -2.967 -9.568 1.00 98.00 92 VAL A O 1
ATOM 724 N N . LYS A 1 93 ? -6.615 -1.119 -8.391 1.00 98.56 93 LYS A N 1
ATOM 725 C CA . LYS A 1 93 ? -5.420 -0.368 -8.802 1.00 98.56 93 LYS A CA 1
ATOM 726 C C . LYS A 1 93 ? -4.125 -1.006 -8.285 1.00 98.56 93 LYS A C 1
ATOM 728 O O . LYS A 1 93 ? -3.186 -1.164 -9.062 1.00 98.56 93 LYS A O 1
ATOM 733 N N . ILE A 1 94 ? -4.095 -1.473 -7.034 1.00 98.25 94 ILE A N 1
ATOM 734 C CA . ILE A 1 94 ? -2.956 -2.208 -6.452 1.00 98.25 94 ILE A CA 1
ATOM 735 C C . ILE A 1 94 ? -2.671 -3.497 -7.227 1.00 98.25 94 ILE A C 1
ATOM 737 O O . ILE A 1 94 ? -1.516 -3.778 -7.545 1.00 98.25 94 ILE A O 1
ATOM 741 N N . GLN A 1 95 ? -3.704 -4.268 -7.579 1.00 97.44 95 GLN A N 1
ATOM 742 C CA . GLN A 1 95 ? -3.529 -5.489 -8.376 1.00 97.44 95 GLN A CA 1
ATOM 743 C C . GLN A 1 95 ? -2.898 -5.183 -9.738 1.00 97.44 95 GLN A C 1
ATOM 745 O O . GLN A 1 95 ? -1.897 -5.790 -10.109 1.00 97.44 95 GLN A O 1
ATOM 750 N N . LYS A 1 96 ? -3.429 -4.186 -10.453 1.00 97.38 96 LYS A N 1
ATOM 751 C CA . LYS A 1 96 ? -2.894 -3.763 -11.755 1.00 97.38 96 LYS A CA 1
ATOM 752 C C . LYS A 1 96 ? -1.461 -3.235 -11.658 1.00 97.38 96 LYS A C 1
ATOM 754 O O . LYS A 1 96 ? -0.668 -3.461 -12.573 1.00 97.38 96 LYS A O 1
ATOM 759 N N . TYR A 1 97 ? -1.129 -2.536 -10.574 1.00 97.19 97 TYR A N 1
ATOM 760 C CA . TYR A 1 97 ? 0.233 -2.092 -10.287 1.00 97.19 97 TYR A CA 1
ATOM 761 C C . TYR A 1 97 ? 1.171 -3.283 -10.059 1.00 97.19 97 TYR A C 1
ATOM 763 O O . TYR A 1 97 ? 2.264 -3.313 -10.620 1.00 97.19 97 TYR A O 1
ATOM 771 N N . PHE A 1 98 ? 0.741 -4.290 -9.294 1.00 95.75 98 PHE A N 1
ATOM 772 C CA . PHE A 1 98 ? 1.517 -5.512 -9.075 1.00 95.75 98 PHE A CA 1
ATOM 773 C C . PHE A 1 98 ? 1.750 -6.277 -10.386 1.00 95.75 98 PHE A C 1
ATOM 775 O O . PHE A 1 98 ? 2.880 -6.674 -10.667 1.00 95.75 98 PHE A O 1
ATOM 782 N N . ASP A 1 99 ? 0.729 -6.396 -11.239 1.00 95.00 99 ASP A N 1
ATOM 783 C CA . ASP A 1 99 ? 0.861 -6.999 -12.571 1.00 95.00 99 ASP A CA 1
ATOM 784 C C . ASP A 1 99 ? 1.876 -6.239 -13.440 1.00 95.00 99 ASP A C 1
ATOM 786 O O . ASP A 1 99 ? 2.715 -6.849 -14.107 1.00 95.00 99 ASP A O 1
ATOM 790 N N . ALA A 1 100 ? 1.827 -4.902 -13.423 1.00 94.62 100 ALA A N 1
ATOM 791 C CA . ALA A 1 100 ? 2.787 -4.045 -14.117 1.00 94.62 100 ALA A CA 1
ATOM 792 C C . ALA A 1 100 ? 4.206 -4.215 -13.579 1.00 94.62 100 ALA A C 1
ATOM 794 O O . ALA A 1 100 ? 5.162 -4.328 -14.351 1.00 94.62 100 ALA A O 1
ATOM 795 N N . TRP A 1 101 ? 4.346 -4.270 -12.259 1.00 92.19 101 TRP A N 1
ATOM 796 C CA . TRP A 1 101 ? 5.622 -4.491 -11.608 1.00 92.19 101 TRP A CA 1
ATOM 797 C C . TRP A 1 101 ? 6.217 -5.848 -12.008 1.00 92.19 101 TRP A C 1
ATOM 799 O O . TRP A 1 101 ? 7.334 -5.878 -12.532 1.00 92.19 101 TRP A O 1
ATOM 809 N N . GLN A 1 102 ? 5.464 -6.940 -11.862 1.00 92.56 102 GLN A N 1
ATOM 810 C CA . GLN A 1 102 ? 5.903 -8.288 -12.229 1.00 92.56 102 GLN A CA 1
ATOM 811 C C . GLN A 1 102 ? 6.250 -8.391 -13.721 1.00 92.56 102 GLN A C 1
ATOM 813 O O . GLN A 1 102 ? 7.259 -8.997 -14.085 1.00 92.56 102 GLN A O 1
ATOM 818 N N . ALA A 1 103 ? 5.441 -7.786 -14.595 1.00 92.94 103 ALA A N 1
ATOM 819 C CA . ALA A 1 103 ? 5.650 -7.851 -16.037 1.00 92.94 103 ALA A CA 1
ATOM 820 C C . ALA A 1 103 ? 6.923 -7.130 -16.494 1.00 92.94 103 ALA A C 1
ATOM 822 O O . ALA A 1 103 ? 7.548 -7.578 -17.455 1.00 92.94 103 ALA A O 1
ATOM 823 N N . LEU A 1 104 ? 7.292 -6.024 -15.840 1.00 92.62 104 LEU A N 1
ATOM 824 C CA . LEU A 1 104 ? 8.368 -5.136 -16.288 1.00 92.62 104 LEU A CA 1
ATOM 825 C C . LEU A 1 104 ? 9.695 -5.325 -15.546 1.00 92.62 104 LEU A C 1
ATOM 827 O O . LEU A 1 104 ? 10.717 -4.869 -16.053 1.00 92.62 104 LEU A O 1
ATOM 831 N N . LEU A 1 105 ? 9.705 -5.968 -14.372 1.00 89.88 105 LEU A N 1
ATOM 832 C CA . LEU A 1 105 ? 10.873 -6.045 -13.479 1.00 89.88 105 LEU A CA 1
ATOM 833 C C . LEU A 1 105 ? 12.151 -6.550 -14.167 1.00 89.88 105 LEU A C 1
ATOM 835 O O . LEU A 1 105 ? 13.217 -5.993 -13.933 1.00 89.88 105 LEU A O 1
ATOM 839 N N . LEU A 1 106 ? 12.038 -7.574 -15.015 1.00 90.19 106 LEU A N 1
ATOM 840 C CA . LEU A 1 106 ? 13.177 -8.237 -15.665 1.00 90.19 106 LEU A CA 1
ATOM 841 C C . LEU A 1 106 ? 13.168 -8.081 -17.194 1.00 90.19 106 LEU A C 1
ATOM 843 O O . LEU A 1 106 ? 13.796 -8.866 -17.905 1.00 90.19 106 LEU A O 1
ATOM 847 N N . LYS A 1 107 ? 12.407 -7.119 -17.732 1.00 92.00 107 LYS A N 1
ATOM 848 C CA . LYS A 1 107 ? 12.374 -6.898 -19.183 1.00 92.00 107 LYS A CA 1
ATOM 849 C C . LYS A 1 107 ? 13.648 -6.187 -19.644 1.00 92.00 107 LYS A C 1
ATOM 851 O O . LYS A 1 107 ? 14.065 -5.235 -18.993 1.00 92.00 107 LYS A O 1
ATOM 856 N N . PRO A 1 108 ? 14.247 -6.613 -20.770 1.00 93.25 108 PRO A N 1
ATOM 857 C CA . PRO A 1 108 ? 15.419 -5.944 -21.322 1.00 93.25 108 PRO A CA 1
ATOM 858 C C . PRO A 1 108 ? 15.046 -4.578 -21.907 1.00 93.25 108 PRO A C 1
ATOM 860 O O . PRO A 1 108 ? 13.924 -4.392 -22.381 1.00 93.25 108 PRO A O 1
ATOM 863 N N . ASP A 1 109 ? 16.011 -3.662 -21.991 1.00 91.00 109 ASP A N 1
ATOM 864 C CA . ASP A 1 109 ? 15.807 -2.288 -22.482 1.00 91.00 109 ASP A CA 1
ATOM 865 C C . ASP A 1 109 ? 15.158 -2.210 -23.871 1.00 91.00 109 ASP A C 1
ATOM 867 O O . ASP A 1 109 ? 14.389 -1.295 -24.165 1.00 91.00 109 ASP A O 1
ATOM 871 N N . ILE A 1 110 ? 15.411 -3.200 -24.732 1.00 91.62 110 ILE A N 1
ATOM 872 C CA . ILE A 1 110 ? 14.800 -3.271 -26.065 1.00 91.62 110 ILE A CA 1
ATOM 873 C C . ILE A 1 110 ? 13.268 -3.366 -26.012 1.00 91.62 110 ILE A C 1
ATOM 875 O O . ILE A 1 110 ? 12.598 -2.849 -26.904 1.00 91.62 110 ILE A O 1
ATOM 879 N N . PHE A 1 111 ? 12.703 -3.951 -24.952 1.00 91.62 111 PHE A N 1
ATOM 880 C CA . PHE A 1 111 ? 11.257 -4.009 -24.733 1.00 91.62 111 PHE A CA 1
ATOM 881 C C . PHE A 1 111 ? 10.662 -2.603 -24.571 1.00 91.62 111 PHE A C 1
ATOM 883 O O . PHE A 1 111 ? 9.603 -2.307 -25.120 1.00 91.62 111 PHE A O 1
ATOM 890 N N . PHE A 1 112 ? 11.380 -1.710 -23.884 1.00 90.12 112 PHE A N 1
ATOM 891 C CA . PHE A 1 112 ? 10.955 -0.332 -23.627 1.00 90.12 112 PHE A CA 1
ATOM 892 C C . PHE A 1 112 ? 11.163 0.607 -24.822 1.00 90.12 112 PHE A C 1
ATOM 894 O O . PHE A 1 112 ? 10.630 1.710 -24.837 1.00 90.12 112 PHE A O 1
ATOM 901 N N . LYS A 1 113 ? 11.869 0.176 -25.875 1.00 91.06 113 LYS A N 1
ATOM 902 C CA . LYS A 1 113 ? 11.917 0.928 -27.143 1.00 91.06 113 LYS A CA 1
ATOM 903 C C . LYS A 1 113 ? 10.600 0.840 -27.921 1.00 91.06 113 LYS A C 1
ATOM 905 O O . LYS A 1 113 ? 10.318 1.694 -28.757 1.00 91.06 113 LYS A O 1
ATOM 910 N N . ILE A 1 114 ? 9.778 -0.173 -27.642 1.00 91.19 114 ILE A N 1
ATOM 911 C CA . ILE A 1 114 ? 8.513 -0.421 -28.334 1.00 91.19 114 ILE A CA 1
ATOM 912 C C . ILE A 1 114 ? 7.361 0.037 -27.434 1.00 91.19 114 ILE A C 1
ATOM 914 O O . ILE A 1 114 ? 6.781 -0.740 -26.677 1.00 91.19 114 ILE A O 1
ATOM 918 N N . SER A 1 115 ? 7.030 1.328 -27.514 1.00 85.81 115 SER A N 1
ATOM 919 C CA . SER A 1 115 ? 6.144 1.988 -26.540 1.00 85.81 115 SER A CA 1
ATOM 920 C C . SER A 1 115 ? 4.784 1.313 -26.329 1.00 85.81 115 SER A C 1
ATOM 922 O O . SER A 1 115 ? 4.309 1.218 -25.198 1.00 85.81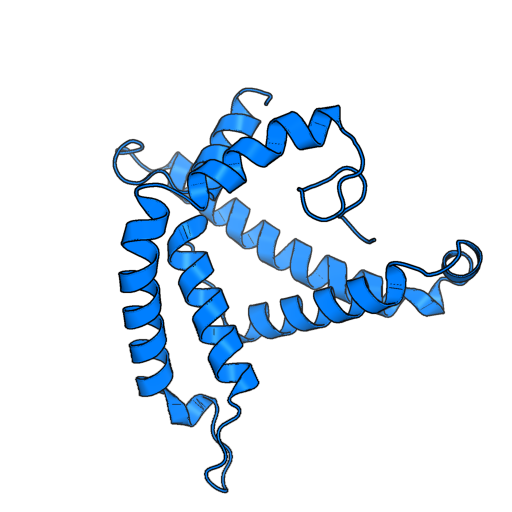 115 SER A O 1
ATOM 924 N N . TRP A 1 116 ? 4.154 0.776 -27.377 1.00 90.62 116 TRP A N 1
ATOM 925 C CA . TRP A 1 116 ? 2.844 0.131 -27.234 1.00 90.62 116 TRP A CA 1
ATOM 926 C C . TRP A 1 116 ? 2.874 -1.126 -26.349 1.00 90.62 116 TRP A C 1
ATOM 928 O O . TRP A 1 116 ? 1.842 -1.468 -25.773 1.00 90.62 116 TRP A O 1
ATOM 938 N N . LEU A 1 117 ? 4.026 -1.802 -26.217 1.00 89.06 117 LEU A N 1
ATOM 939 C CA . LEU A 1 117 ? 4.147 -3.042 -25.440 1.00 89.06 117 LEU A CA 1
ATOM 940 C C . LEU A 1 117 ? 4.080 -2.805 -23.929 1.00 89.06 117 LEU A C 1
ATOM 942 O O . LEU A 1 117 ? 3.663 -3.706 -23.203 1.00 89.06 117 LEU A O 1
ATOM 946 N N . TYR A 1 118 ? 4.465 -1.617 -23.449 1.00 90.69 118 TYR A N 1
ATOM 947 C CA . TYR A 1 118 ? 4.498 -1.325 -22.013 1.00 90.69 118 TYR A CA 1
ATOM 948 C C . TYR A 1 118 ? 3.526 -0.228 -21.555 1.00 90.69 118 TYR A C 1
ATOM 950 O O . TYR A 1 118 ? 3.253 -0.144 -20.358 1.00 90.69 118 TYR A O 1
ATOM 958 N N . LYS A 1 119 ? 2.921 0.543 -22.473 1.00 92.62 119 LYS A N 1
ATOM 959 C CA . LYS A 1 119 ? 1.942 1.606 -22.155 1.00 92.62 119 LYS A CA 1
ATOM 960 C C . LYS A 1 119 ? 0.804 1.164 -21.232 1.00 92.62 119 LYS A C 1
ATOM 962 O O . LYS A 1 119 ? 0.385 1.922 -20.365 1.00 92.62 119 LYS A O 1
ATOM 967 N N . LYS A 1 120 ? 0.302 -0.069 -21.385 1.00 93.38 120 LYS A N 1
ATOM 968 C CA . LYS A 1 120 ? -0.740 -0.615 -20.494 1.00 93.38 120 LYS A CA 1
ATOM 969 C C . LYS A 1 120 ? -0.266 -0.664 -19.036 1.00 93.38 120 LYS A C 1
ATOM 971 O O . LYS A 1 120 ? -1.029 -0.331 -18.138 1.00 93.38 120 LYS A O 1
ATOM 976 N N . TYR A 1 121 ? 0.975 -1.085 -18.812 1.00 94.50 121 TYR A N 1
ATOM 977 C CA . TYR A 1 121 ? 1.567 -1.210 -17.481 1.00 94.50 121 TYR A CA 1
ATOM 978 C C . TYR A 1 121 ? 1.941 0.152 -16.894 1.00 94.50 121 TYR A C 1
ATOM 980 O O . TYR A 1 121 ? 1.773 0.365 -15.698 1.00 94.50 121 TYR A O 1
ATOM 988 N N . GLU A 1 122 ? 2.381 1.088 -17.737 1.00 93.81 122 GLU A N 1
ATOM 989 C CA . GLU A 1 122 ? 2.587 2.487 -17.350 1.00 93.81 122 GLU A CA 1
ATOM 990 C C . GLU A 1 122 ? 1.290 3.141 -16.881 1.00 93.81 122 GLU A C 1
ATOM 992 O O . GLU A 1 122 ? 1.263 3.733 -15.805 1.00 93.81 122 GLU A O 1
ATOM 997 N N . LYS A 1 123 ? 0.190 2.936 -17.614 1.00 95.75 123 LYS A N 1
ATOM 998 C CA . LYS A 1 123 ? -1.132 3.393 -17.183 1.00 95.75 123 LYS A CA 1
ATOM 999 C C . LYS A 1 123 ? -1.518 2.803 -15.826 1.00 95.75 123 LYS A C 1
ATOM 1001 O O . LYS A 1 123 ? -1.861 3.555 -14.928 1.00 95.75 123 LYS A O 1
ATOM 1006 N N . SER A 1 124 ? -1.404 1.485 -15.647 1.00 96.69 124 SER A N 1
ATOM 1007 C CA . SER A 1 124 ? -1.684 0.845 -14.354 1.00 96.69 124 SER A CA 1
ATOM 1008 C C . SER A 1 124 ? -0.866 1.439 -13.204 1.00 96.69 124 SER A C 1
ATOM 1010 O O . SER A 1 124 ? -1.369 1.553 -12.088 1.00 96.69 124 SER A O 1
ATOM 1012 N N . ALA A 1 125 ? 0.395 1.800 -13.465 1.00 95.25 125 ALA A N 1
ATOM 1013 C CA . ALA A 1 125 ? 1.256 2.406 -12.464 1.00 95.25 125 ALA A CA 1
ATOM 1014 C C . ALA A 1 125 ? 0.821 3.835 -12.108 1.00 95.25 125 ALA A C 1
ATOM 1016 O O . ALA A 1 125 ? 0.754 4.176 -10.926 1.00 95.25 125 ALA A O 1
ATOM 1017 N N . ASN A 1 126 ? 0.487 4.639 -13.119 1.00 96.00 126 ASN A N 1
ATOM 1018 C CA . ASN A 1 126 ? 0.015 6.010 -12.937 1.00 96.00 126 ASN A CA 1
ATOM 1019 C C . ASN A 1 126 ? -1.360 6.055 -12.260 1.00 96.00 126 ASN A C 1
ATOM 1021 O O . ASN A 1 126 ? -1.524 6.818 -11.316 1.00 96.00 126 ASN A O 1
ATOM 1025 N N . ASP A 1 127 ? -2.292 5.174 -12.643 1.00 98.00 127 ASP A N 1
ATOM 1026 C CA . ASP A 1 127 ? -3.632 5.091 -12.046 1.00 98.00 127 ASP A CA 1
ATOM 1027 C C . ASP A 1 127 ? -3.558 4.895 -10.515 1.00 98.00 127 ASP A C 1
ATOM 1029 O O . ASP A 1 127 ? -4.319 5.512 -9.769 1.00 98.00 127 ASP A O 1
ATOM 1033 N N . LEU A 1 128 ? -2.645 4.039 -10.022 1.00 98.00 128 LEU A N 1
ATOM 1034 C CA . LEU A 1 128 ? -2.438 3.870 -8.578 1.00 98.00 128 LEU A CA 1
ATOM 1035 C C . LEU A 1 128 ? -1.717 5.071 -7.961 1.00 98.00 128 LEU A C 1
ATOM 1037 O O . LEU A 1 128 ? -2.097 5.509 -6.877 1.00 98.00 128 LEU A O 1
ATOM 1041 N N . LYS A 1 129 ? -0.679 5.589 -8.628 1.00 96.62 129 LYS A N 1
ATOM 1042 C CA . LYS A 1 129 ? 0.092 6.735 -8.132 1.00 96.62 129 LYS A CA 1
ATOM 1043 C C . LYS A 1 129 ? -0.813 7.945 -7.899 1.00 96.62 129 LYS A C 1
ATOM 1045 O O . LYS A 1 129 ? -0.761 8.520 -6.820 1.00 96.62 129 LYS A O 1
ATOM 1050 N N . GLU A 1 130 ? -1.649 8.291 -8.872 1.00 97.94 130 GLU A N 1
ATOM 1051 C CA . GLU A 1 130 ? -2.581 9.419 -8.789 1.00 97.94 130 GLU A CA 1
ATOM 1052 C C . GLU A 1 130 ? -3.590 9.230 -7.651 1.00 97.94 130 GLU A C 1
ATOM 1054 O O . GLU A 1 130 ? -3.811 10.148 -6.863 1.00 97.94 130 GLU A O 1
ATOM 1059 N N . ALA A 1 131 ? -4.146 8.023 -7.502 1.00 98.38 131 ALA A N 1
ATOM 1060 C CA . ALA A 1 131 ? -5.070 7.720 -6.412 1.00 98.38 131 ALA A CA 1
ATOM 1061 C C . ALA A 1 131 ? -4.408 7.875 -5.031 1.00 98.38 131 ALA A C 1
ATOM 1063 O O . ALA A 1 131 ? -4.984 8.486 -4.136 1.00 98.38 131 ALA A O 1
ATOM 1064 N N . VAL A 1 132 ? -3.179 7.376 -4.862 1.00 97.50 132 VAL A N 1
ATOM 1065 C CA . VAL A 1 132 ? -2.418 7.525 -3.609 1.00 97.50 132 VAL A CA 1
ATOM 1066 C C . VAL A 1 132 ? -2.017 8.982 -3.366 1.00 97.50 132 VAL A C 1
ATOM 1068 O O . VAL A 1 132 ? -2.040 9.438 -2.225 1.00 97.50 132 VAL A O 1
ATOM 1071 N N . GLU A 1 133 ? -1.686 9.738 -4.412 1.00 97.44 133 GLU A N 1
ATOM 1072 C CA . GLU A 1 133 ? -1.332 11.153 -4.297 1.00 97.44 133 GLU A CA 1
ATOM 1073 C C . GLU A 1 133 ? -2.508 11.984 -3.772 1.00 97.44 133 GLU A C 1
ATOM 1075 O O . GLU A 1 133 ? -2.308 12.802 -2.877 1.00 97.44 133 GLU A O 1
ATOM 1080 N N . ILE A 1 134 ? -3.738 11.701 -4.213 1.00 98.38 134 ILE A N 1
ATOM 1081 C CA . ILE A 1 134 ? -4.955 12.316 -3.656 1.00 98.38 134 ILE A CA 1
ATOM 1082 C C . ILE A 1 134 ? -5.068 12.051 -2.147 1.00 98.38 134 ILE A C 1
ATOM 1084 O O . ILE A 1 134 ? -5.279 12.992 -1.381 1.00 98.38 134 ILE A O 1
ATOM 1088 N N . LEU A 1 135 ? -4.866 10.804 -1.705 1.00 98.38 135 LEU A N 1
ATOM 1089 C CA . LEU A 1 135 ? -4.933 10.449 -0.281 1.00 98.38 135 LEU A CA 1
ATOM 1090 C C . LEU A 1 135 ? -3.838 11.151 0.539 1.00 98.38 135 LEU A C 1
ATOM 1092 O O . LEU A 1 135 ? -4.086 11.622 1.647 1.00 98.38 135 LEU A O 1
ATOM 1096 N N . ILE A 1 136 ? -2.626 11.274 -0.011 1.00 96.88 136 ILE A N 1
ATOM 1097 C CA . ILE A 1 136 ? -1.528 12.009 0.633 1.00 96.88 136 ILE A CA 1
ATOM 1098 C C . ILE A 1 136 ? -1.863 13.501 0.746 1.00 96.88 136 ILE A C 1
ATOM 1100 O O . ILE A 1 136 ? -1.563 14.113 1.772 1.00 96.88 136 ILE A O 1
ATOM 1104 N N . GLN A 1 137 ? -2.486 14.105 -0.271 1.00 97.38 137 GLN A N 1
ATOM 1105 C CA . GLN A 1 137 ? -2.902 15.509 -0.193 1.00 97.38 137 GLN A CA 1
ATOM 1106 C C . GLN A 1 137 ? -3.981 15.725 0.870 1.00 97.38 137 GLN A C 1
ATOM 1108 O O . GLN A 1 137 ? -3.878 16.673 1.648 1.00 97.38 137 GLN A O 1
ATOM 1113 N N . GLN A 1 138 ? -4.956 14.821 0.970 1.00 96.75 138 GLN A N 1
ATOM 1114 C CA . GLN A 1 138 ? -5.946 14.841 2.051 1.00 96.75 138 GLN A CA 1
ATOM 1115 C C . GLN A 1 138 ? -5.269 14.735 3.424 1.00 96.75 138 GLN A C 1
ATOM 1117 O O . GLN A 1 138 ? -5.538 15.552 4.303 1.00 96.75 138 GLN A O 1
ATOM 1122 N N . LYS A 1 139 ? -4.295 13.827 3.580 1.00 95.50 139 LYS A N 1
ATOM 1123 C CA . LYS A 1 139 ? -3.512 13.712 4.820 1.00 95.50 139 LYS A CA 1
ATOM 1124 C C . LYS A 1 139 ? -2.793 15.008 5.189 1.00 95.50 139 LYS A C 1
ATOM 1126 O O . LYS A 1 139 ? -2.804 15.410 6.349 1.00 95.50 139 LYS A O 1
ATOM 1131 N N . ARG A 1 140 ? -2.177 15.686 4.217 1.00 94.62 140 ARG A N 1
ATOM 113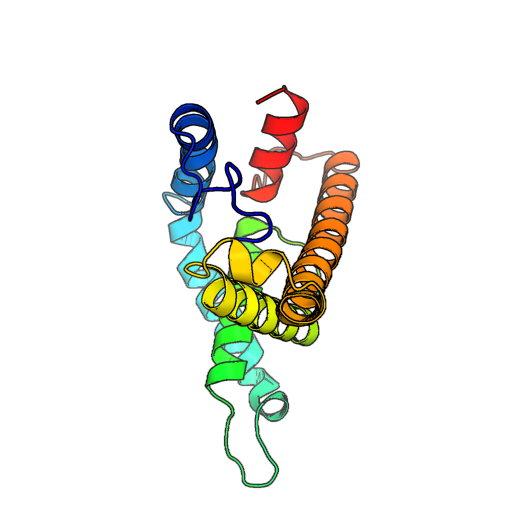2 C CA . ARG A 1 140 ? -1.513 16.982 4.448 1.00 94.62 140 ARG A CA 1
ATOM 1133 C C . ARG A 1 140 ? -2.494 18.057 4.899 1.00 94.62 140 ARG A C 1
ATOM 1135 O O . ARG A 1 140 ? -2.156 18.833 5.789 1.00 94.62 140 ARG A O 1
ATOM 1142 N N . GLN A 1 141 ? -3.682 18.094 4.300 1.00 93.88 141 GLN A N 1
ATOM 1143 C CA . GLN A 1 141 ? -4.733 19.035 4.680 1.00 93.88 141 GLN A CA 1
ATOM 1144 C C . GLN A 1 141 ? -5.175 18.804 6.129 1.00 93.88 141 GLN A C 1
ATOM 1146 O O . GLN A 1 141 ? -5.130 19.749 6.913 1.00 93.88 141 GLN A O 1
ATOM 1151 N N . GLU A 1 142 ? -5.479 17.561 6.517 1.00 92.00 142 GLU A N 1
ATOM 1152 C CA . GLU A 1 142 ? -5.858 17.225 7.898 1.00 92.00 142 GLU A CA 1
ATOM 1153 C C . GLU A 1 142 ? -4.779 17.625 8.915 1.00 92.00 142 GLU A C 1
ATOM 1155 O O . GLU A 1 142 ? -5.083 18.257 9.931 1.00 92.00 142 GLU A O 1
ATOM 1160 N N . LEU A 1 143 ? -3.507 17.327 8.617 1.00 91.00 143 LEU A N 1
ATOM 1161 C CA . LEU A 1 143 ? -2.374 17.681 9.480 1.00 91.00 143 LEU A CA 1
ATOM 1162 C C . LEU A 1 143 ? -2.187 19.196 9.619 1.00 91.00 143 LEU A C 1
ATOM 1164 O O . LEU A 1 143 ? -1.809 19.661 10.689 1.00 91.00 143 LEU A O 1
ATOM 1168 N N . SER A 1 144 ? -2.462 19.970 8.566 1.00 88.25 144 SER A N 1
ATOM 1169 C CA . SER A 1 144 ? -2.343 21.435 8.604 1.00 88.25 144 SER A CA 1
ATOM 1170 C C . SER A 1 144 ? -3.409 22.116 9.468 1.00 88.25 144 SER A C 1
ATOM 1172 O O . SER A 1 144 ? -3.197 23.233 9.929 1.00 88.25 144 SER A O 1
ATOM 1174 N N . THR A 1 145 ? -4.543 21.446 9.691 1.00 86.12 145 THR A N 1
ATOM 1175 C CA . THR A 1 145 ? -5.692 21.974 10.444 1.00 86.12 145 THR A CA 1
ATOM 1176 C C . THR A 1 145 ? -5.800 21.432 11.870 1.00 86.12 145 THR A C 1
ATOM 1178 O O . THR A 1 145 ? -6.712 21.818 12.596 1.00 86.12 145 THR A O 1
ATOM 1181 N N . SER A 1 146 ? -4.923 20.507 12.271 1.00 80.06 146 SER A N 1
ATOM 1182 C CA . SER A 1 146 ? -5.012 19.823 13.564 1.00 80.06 146 SER A CA 1
ATOM 1183 C C . SER A 1 146 ? -4.224 20.547 14.659 1.00 80.06 146 SER A C 1
ATOM 1185 O O . SER A 1 146 ? -3.001 20.644 14.591 1.00 80.06 146 SER A O 1
ATOM 1187 N N . ASP A 1 147 ? -4.917 20.970 15.722 1.00 64.56 147 ASP A N 1
ATOM 1188 C CA . ASP A 1 147 ? -4.320 21.629 16.898 1.00 64.56 147 ASP A CA 1
ATOM 1189 C C . ASP A 1 147 ? -3.599 20.655 17.859 1.00 64.56 147 ASP A C 1
ATOM 1191 O O . ASP A 1 147 ? -2.940 21.082 18.807 1.00 64.56 147 ASP A O 1
ATOM 1195 N N . LYS A 1 148 ? -3.722 19.335 17.648 1.00 63.38 148 LYS A N 1
ATOM 1196 C CA . LYS A 1 148 ? -3.197 18.281 18.541 1.00 63.38 148 LYS A CA 1
ATOM 1197 C C . LYS A 1 148 ? -2.319 17.279 17.792 1.00 63.38 148 LYS A C 1
ATOM 1199 O O . LYS A 1 148 ? -2.627 16.091 17.716 1.00 63.38 148 LYS A O 1
ATOM 1204 N N . LEU A 1 149 ? -1.209 17.764 17.243 1.00 62.22 149 LEU A N 1
ATOM 1205 C CA . LEU A 1 149 ? -0.257 16.962 16.462 1.00 62.22 149 LEU A CA 1
ATOM 1206 C C . LEU A 1 149 ? 0.326 15.746 17.222 1.00 62.22 149 LEU A C 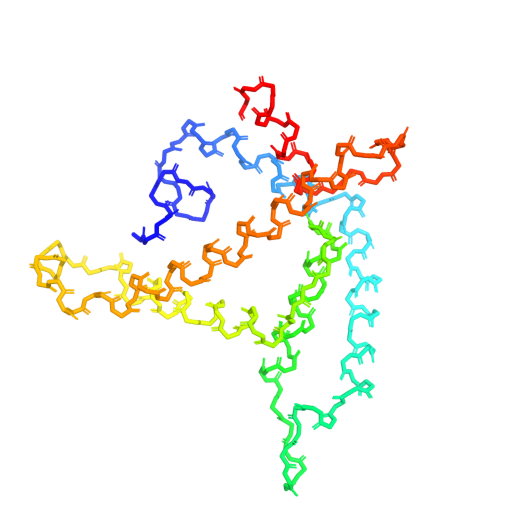1
ATOM 1208 O O . LEU A 1 149 ? 0.795 14.800 16.595 1.00 62.22 149 LEU A O 1
ATOM 1212 N N . GLU A 1 150 ? 0.317 15.771 18.557 1.00 59.88 150 GLU A N 1
ATOM 1213 C CA . GLU A 1 150 ? 1.087 14.844 19.396 1.00 59.88 150 GLU A CA 1
ATOM 1214 C C . GLU A 1 150 ? 0.400 13.494 19.675 1.00 59.88 150 GLU A C 1
ATOM 1216 O O . GLU A 1 150 ? 1.088 12.517 19.962 1.00 59.88 150 GLU A O 1
ATOM 1221 N N . GLU A 1 151 ? -0.931 13.387 19.577 1.00 61.28 151 GLU A N 1
ATOM 1222 C CA . GLU A 1 151 ? -1.641 12.209 20.112 1.00 61.28 151 GLU A CA 1
ATOM 1223 C C . GLU A 1 151 ? -1.705 10.997 19.165 1.00 61.28 151 GLU A C 1
ATOM 1225 O O . GLU A 1 151 ? -2.059 9.910 19.615 1.00 61.28 151 GLU A O 1
ATOM 1230 N N . ASN A 1 152 ? -1.353 11.117 17.877 1.00 64.62 152 ASN A N 1
ATOM 1231 C CA . ASN A 1 152 ? -1.484 9.998 16.929 1.00 64.62 152 ASN A CA 1
ATOM 1232 C C . ASN A 1 152 ? -0.577 10.120 15.690 1.00 64.62 152 ASN A C 1
ATOM 1234 O O . ASN A 1 152 ? -1.049 10.180 14.555 1.00 64.62 152 ASN A O 1
ATOM 1238 N N . ILE A 1 153 ? 0.740 10.139 15.905 1.00 86.19 153 ILE A N 1
ATOM 1239 C CA . ILE A 1 153 ? 1.727 10.133 14.816 1.00 86.19 153 ILE A CA 1
ATOM 1240 C C . ILE A 1 153 ? 1.737 8.752 14.137 1.00 86.19 153 ILE A C 1
ATOM 1242 O O . ILE A 1 153 ? 2.220 7.770 14.701 1.00 86.19 153 ILE A O 1
ATOM 1246 N N . ASP A 1 154 ? 1.194 8.685 12.922 1.00 91.62 154 ASP A N 1
ATOM 1247 C CA . ASP A 1 154 ? 1.266 7.517 12.037 1.00 91.62 154 ASP A CA 1
ATOM 1248 C C . ASP A 1 154 ? 2.420 7.622 11.024 1.00 91.62 154 ASP A C 1
ATOM 1250 O O . ASP A 1 154 ? 3.085 8.651 10.892 1.00 91.62 154 ASP A O 1
ATOM 1254 N N . PHE A 1 155 ? 2.663 6.532 10.292 1.00 94.88 155 PHE A N 1
ATOM 1255 C CA . PHE A 1 155 ? 3.751 6.433 9.315 1.00 94.88 155 PHE A CA 1
ATOM 1256 C C . PHE A 1 155 ? 3.736 7.555 8.264 1.00 94.88 155 PHE A C 1
ATOM 1258 O O . PHE A 1 155 ? 4.774 8.164 7.998 1.00 94.88 155 PHE A O 1
ATOM 1265 N N . ALA A 1 156 ? 2.574 7.845 7.671 1.00 95.88 156 ALA A N 1
ATOM 1266 C CA . ALA A 1 156 ? 2.442 8.909 6.680 1.00 95.88 156 ALA A CA 1
ATOM 1267 C C . ALA A 1 156 ? 2.763 10.282 7.285 1.00 95.88 156 ALA A C 1
ATOM 1269 O O . ALA A 1 156 ? 3.439 11.091 6.649 1.00 95.88 156 ALA A O 1
ATOM 1270 N N . THR A 1 157 ? 2.330 10.526 8.521 1.00 94.12 157 THR A N 1
ATOM 1271 C CA . THR A 1 157 ? 2.611 11.763 9.258 1.00 94.12 157 THR A CA 1
ATOM 1272 C C . THR A 1 157 ? 4.110 11.954 9.488 1.00 94.12 157 THR A C 1
ATOM 1274 O O . THR A 1 157 ? 4.636 13.030 9.200 1.00 94.12 157 THR A O 1
ATOM 1277 N N . GLU A 1 158 ? 4.828 10.910 9.916 1.00 93.38 158 GLU A N 1
ATOM 1278 C CA . GLU A 1 158 ? 6.285 10.983 10.097 1.00 93.38 158 GLU A CA 1
ATOM 1279 C C . GLU A 1 158 ? 7.020 11.333 8.804 1.00 93.38 158 GLU A C 1
ATOM 1281 O O . GLU A 1 158 ? 7.899 12.195 8.813 1.00 93.38 158 GLU A O 1
ATOM 1286 N N . LEU A 1 159 ? 6.647 10.702 7.687 1.00 94.88 159 LEU A N 1
ATOM 1287 C CA . LEU A 1 159 ? 7.252 10.982 6.384 1.00 94.88 159 LEU A CA 1
ATOM 1288 C C . LEU A 1 159 ? 6.943 12.400 5.894 1.00 94.88 159 LEU A C 1
ATOM 1290 O O . LEU A 1 159 ? 7.826 13.069 5.358 1.00 94.88 159 LEU A O 1
ATOM 1294 N N . ILE A 1 160 ? 5.711 12.878 6.087 1.00 93.81 160 ILE A N 1
ATOM 1295 C CA . ILE A 1 160 ? 5.319 14.248 5.732 1.00 93.81 160 ILE A CA 1
ATOM 1296 C C . ILE A 1 160 ? 6.146 15.262 6.530 1.00 93.81 160 ILE A C 1
ATOM 1298 O O . ILE A 1 160 ? 6.647 16.228 5.952 1.00 93.81 160 ILE A O 1
ATOM 1302 N N . PHE A 1 161 ? 6.331 15.041 7.833 1.00 91.69 161 PHE A N 1
ATOM 1303 C CA . PHE A 1 161 ? 7.169 15.915 8.651 1.00 91.69 161 PHE A CA 1
ATOM 1304 C C . PHE A 1 161 ? 8.637 15.837 8.257 1.00 91.69 161 PHE A C 1
ATOM 1306 O O . PHE A 1 161 ? 9.259 16.888 8.121 1.00 91.69 161 PHE A O 1
ATOM 1313 N N . ALA A 1 162 ? 9.185 14.647 8.019 1.00 91.00 162 ALA A N 1
ATOM 1314 C CA . ALA A 1 162 ? 10.562 14.485 7.558 1.00 91.00 162 ALA A CA 1
ATOM 1315 C C . ALA A 1 162 ? 10.819 15.275 6.264 1.00 91.00 162 ALA A C 1
ATOM 1317 O O . ALA A 1 162 ? 11.734 16.098 6.220 1.00 91.00 162 ALA A O 1
ATOM 1318 N N . GLN A 1 163 ? 9.927 15.138 5.279 1.00 88.12 163 GLN A N 1
ATOM 1319 C CA . GLN A 1 163 ? 10.021 15.863 4.014 1.00 88.12 163 GLN A CA 1
ATOM 1320 C C . GLN A 1 163 ? 9.978 17.386 4.208 1.00 88.12 163 GLN A C 1
ATOM 1322 O O . GLN A 1 163 ? 10.739 18.113 3.571 1.00 88.12 163 GLN A O 1
ATOM 1327 N N . ASN A 1 164 ? 9.119 17.884 5.102 1.00 86.19 164 ASN A N 1
ATOM 1328 C CA . ASN A 1 164 ? 9.035 19.318 5.401 1.00 86.19 164 ASN A CA 1
ATOM 1329 C C . ASN A 1 164 ? 10.316 19.863 6.067 1.00 86.19 164 ASN A C 1
ATOM 1331 O O . ASN A 1 164 ? 10.594 21.055 5.952 1.00 86.19 164 ASN A O 1
ATOM 1335 N N . HIS A 1 165 ? 11.103 19.008 6.728 1.00 86.88 165 HIS A N 1
ATOM 1336 C CA . HIS A 1 165 ? 12.399 19.353 7.328 1.00 86.88 165 HIS A CA 1
ATOM 1337 C C . HIS A 1 165 ? 13.596 19.050 6.406 1.00 86.88 165 HIS A C 1
ATOM 1339 O O . HIS A 1 165 ? 14.743 19.184 6.832 1.00 86.88 165 HIS A O 1
ATOM 1345 N N . GLY A 1 166 ? 13.351 18.669 5.146 1.00 80.50 166 GLY A N 1
ATOM 1346 C CA . GLY A 1 166 ? 14.395 18.413 4.149 1.00 80.50 166 GLY A CA 1
ATOM 1347 C C . GLY A 1 166 ? 15.096 17.058 4.282 1.00 80.50 166 GLY A C 1
ATOM 1348 O O . GLY A 1 166 ? 16.214 16.917 3.783 1.00 80.50 166 GLY A O 1
ATOM 1349 N N . VAL A 1 167 ? 14.464 16.093 4.959 1.00 61.75 167 VAL A N 1
ATOM 1350 C CA . VAL A 1 167 ? 14.912 14.692 5.063 1.00 61.75 167 VAL A CA 1
ATOM 1351 C C . VAL A 1 167 ? 14.263 13.836 3.983 1.00 61.75 167 VAL A C 1
ATOM 1353 O O . VAL A 1 167 ? 13.050 14.021 3.729 1.00 61.75 167 VAL A O 1
#

Nearest PDB structures (foldseek):
  4kq8-assembly1_A  TM=9.900E-01  e=3.743E-13  Homo sapiens
  4cv5-assembly2_C  TM=2.670E-01  e=4.546E-01  Saccharomyces cerevisiae

Foldseek 3Di:
DPPQDCDDAPPNPPPVSNVVRVVLVVVLCDDPNVVCLVVLLVVLLVVLVVVQVVQADPVRDGPVVLSVQLSVVSSCCVRAQVFDDDSNQLSVLVVLQVVLCVVPVPDDVVCVVPPVNNVSSVVSNVSNVVRVVVSLVVSVVCCVPDPCNDPDDHSSNVVVVCVVVVD

pLDDT: mean 92.35, std 8.04, range [59.88, 98.56]

Sequence (167 aa):
CIGMNENGIIFNSNPTLWKIIRPFFNKALSGPGLLQTTEHCVMSTKHFLGKLSDVTDDLGKVNVLKLMRLIMLDTSNNLFLRIPLDENDIVVKIQKYFDAWQALLLKPDIFFKISWLYKKYEKSANDLKEAVEILIQQKRQELSTSDKLEENIDFATELIFAQNHGV

Radius of gyration: 18.28 Å; Cα contacts (8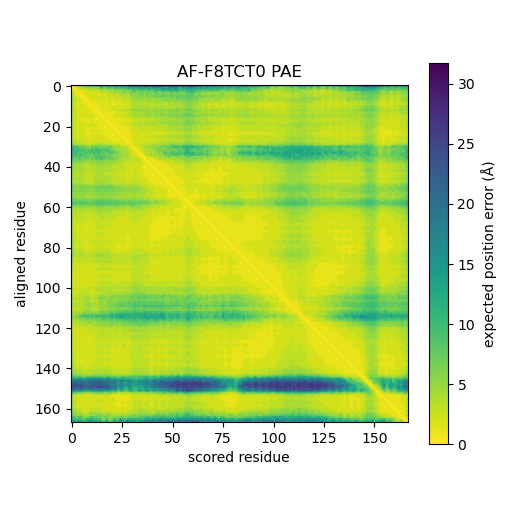 Å, |Δi|>4): 130; chains: 1; bounding box: 48×42×48 Å

Solvent-accessible surface area (backbone atoms only — not comparable to full-atom values): 9503 Å² total; per-residue (Å²): 84,91,83,28,68,71,28,75,66,89,64,28,80,39,70,70,62,29,66,66,52,46,56,58,54,55,54,50,70,29,72,71,48,47,65,50,44,60,57,43,45,53,52,32,45,51,54,51,62,75,45,45,70,85,43,34,48,100,86,70,52,66,43,60,69,59,51,53,49,43,33,52,49,52,29,48,33,68,61,34,65,66,63,95,75,62,57,70,63,50,50,53,29,52,50,41,28,49,53,26,41,69,68,46,60,82,58,58,73,74,57,70,71,42,58,82,80,48,48,67,35,51,47,28,43,48,59,35,51,55,56,51,49,52,53,51,51,51,49,50,53,54,60,75,72,48,96,66,72,80,83,72,80,32,48,48,54,52,52,55,52,35,48,75,72,75,93

Organism: Engystomops pustulosus (NCBI:txid76066)

Mean predicted aligned error: 4.42 Å